Protein AF-A0A8T4TZ86-F1 (afdb_monomer_lite)

Foldseek 3Di:
DDFDDQPDPCPPFFQPDDDSRPDPVVVQVVVQVVVVVVCVVVVHDDPDRPDDDDDDPWQQDQKDKFFQDPVGTWGDTHPDPQDTDHDQDDRRHHPVVSVVSPVRVVVVVVLVVVVVVVVVDPDDDDPDPNPPQQRARPVVRTGDGTIDMGGHDPPD

Secondary structure (DSSP, 8-state):
--B---S-TTBTTBTT-S-TTB-HHHHHHHHHHHHHHHHHHTT----S--------SSS-BSEEEEEEETTEEEEEBTT-TT-EEE-S--TTB-HHHHHHHHHHHHHHHHHHHHHHHHHT--------------B-BTTTTB-SB-EEEEE--S--

Structure (mmCIF, N/CA/C/O backbone):
data_AF-A0A8T4TZ86-F1
#
_entry.id   AF-A0A8T4TZ86-F1
#
loop_
_atom_site.group_PDB
_atom_site.id
_atom_site.type_symbol
_atom_site.label_atom_id
_atom_site.label_alt_id
_atom_site.label_comp_id
_atom_site.label_asym_id
_atom_site.label_entity_id
_atom_site.label_seq_id
_atom_site.pdbx_PDB_ins_code
_atom_site.Cartn_x
_atom_site.Cartn_y
_atom_site.Cartn_z
_atom_site.occupancy
_atom_site.B_iso_or_equiv
_atom_site.auth_seq_id
_atom_site.auth_comp_id
_atom_site.auth_asym_id
_atom_site.auth_atom_id
_atom_site.pdbx_PDB_model_num
ATOM 1 N N . MET A 1 1 ? -1.328 15.001 19.404 1.00 57.62 1 MET A N 1
ATOM 2 C CA . MET A 1 1 ? -1.454 13.583 18.991 1.00 57.62 1 MET A CA 1
ATOM 3 C C . MET A 1 1 ? -0.062 13.075 18.658 1.00 57.62 1 MET A C 1
ATOM 5 O O . MET A 1 1 ? 0.609 13.787 17.919 1.00 57.62 1 MET A O 1
ATOM 9 N N . PRO A 1 2 ? 0.389 11.931 19.199 1.00 66.69 2 PRO A N 1
ATOM 10 C CA . PRO A 1 2 ? 1.708 11.378 18.892 1.00 66.69 2 PRO A CA 1
ATOM 11 C C . PRO A 1 2 ? 1.855 11.169 17.382 1.00 66.69 2 PRO A C 1
ATOM 13 O O . PRO A 1 2 ? 1.086 10.413 16.785 1.00 66.69 2 PRO A O 1
ATOM 16 N N . GLN A 1 3 ? 2.796 11.885 16.773 1.00 82.44 3 GLN A N 1
ATOM 17 C CA . GLN A 1 3 ? 3.151 11.733 15.365 1.00 82.44 3 GLN A CA 1
ATOM 18 C C . GLN A 1 3 ? 4.378 10.829 15.266 1.00 82.44 3 GLN A C 1
ATOM 20 O O . GLN A 1 3 ? 5.236 10.853 16.147 1.00 82.44 3 GLN A O 1
ATOM 25 N N . THR A 1 4 ? 4.458 10.043 14.201 1.00 90.06 4 THR A N 1
ATOM 26 C CA . THR A 1 4 ? 5.645 9.260 13.852 1.00 90.06 4 THR A CA 1
ATOM 27 C C . THR A 1 4 ? 6.089 9.613 12.440 1.00 90.06 4 THR A C 1
ATOM 29 O O . THR A 1 4 ? 5.282 10.053 11.619 1.00 90.06 4 THR A O 1
ATOM 32 N N . THR A 1 5 ? 7.375 9.445 12.154 1.00 93.56 5 THR A N 1
ATOM 33 C CA . THR A 1 5 ? 7.892 9.611 10.796 1.00 93.56 5 THR A CA 1
ATOM 34 C C . THR A 1 5 ? 7.454 8.406 9.961 1.00 93.56 5 THR A C 1
ATOM 36 O O . THR A 1 5 ? 7.733 7.274 10.364 1.00 93.56 5 THR A O 1
ATOM 39 N N . PRO A 1 6 ? 6.778 8.606 8.815 1.00 95.62 6 PRO A N 1
ATOM 40 C CA . PRO A 1 6 ? 6.413 7.506 7.931 1.00 95.62 6 PRO A CA 1
ATOM 41 C C . PRO A 1 6 ? 7.644 6.714 7.479 1.00 95.62 6 PRO A C 1
ATOM 43 O O . PRO A 1 6 ? 8.612 7.303 7.002 1.00 95.62 6 PRO A O 1
ATOM 46 N N . LEU A 1 7 ? 7.588 5.384 7.585 1.00 96.06 7 LEU A N 1
ATOM 47 C CA . LEU A 1 7 ? 8.662 4.506 7.107 1.00 96.06 7 LEU A CA 1
ATOM 48 C C . LEU A 1 7 ? 8.736 4.480 5.571 1.00 96.06 7 LEU A C 1
ATOM 50 O O . LEU A 1 7 ? 9.812 4.368 4.992 1.00 96.06 7 LEU A O 1
ATOM 54 N N . CYS A 1 8 ? 7.586 4.575 4.897 1.00 97.25 8 CYS A N 1
ATOM 55 C CA . CYS A 1 8 ? 7.511 4.489 3.444 1.00 97.25 8 CYS A CA 1
ATOM 56 C C . CYS A 1 8 ? 7.879 5.831 2.785 1.00 97.25 8 CYS A C 1
ATOM 58 O O . CYS A 1 8 ? 7.174 6.821 3.011 1.00 97.25 8 CYS A O 1
ATOM 60 N N . PRO A 1 9 ? 8.872 5.872 1.875 1.00 96.81 9 PRO A N 1
ATOM 61 C CA . PRO A 1 9 ? 9.262 7.103 1.181 1.00 96.81 9 PRO A CA 1
ATOM 62 C C . PRO A 1 9 ? 8.179 7.626 0.225 1.00 96.81 9 PRO A C 1
ATOM 64 O O . PRO A 1 9 ? 8.200 8.787 -0.167 1.00 96.81 9 PRO A O 1
ATOM 67 N N . TYR A 1 10 ? 7.210 6.782 -0.141 1.00 97.69 10 TYR A N 1
ATOM 68 C CA . TYR A 1 10 ? 6.087 7.144 -1.008 1.00 97.69 10 TYR A CA 1
ATOM 69 C C . TYR A 1 10 ? 4.850 7.617 -0.227 1.00 97.69 10 TYR A C 1
ATOM 71 O O . TYR A 1 10 ? 3.797 7.855 -0.830 1.00 97.69 10 TYR A O 1
ATOM 79 N N . PHE A 1 11 ? 4.916 7.687 1.108 1.00 97.50 11 PHE A N 1
ATOM 80 C CA . PHE A 1 11 ? 3.778 8.090 1.932 1.00 97.50 11 PHE A CA 1
ATOM 81 C C . PHE A 1 11 ? 3.323 9.518 1.595 1.00 97.50 11 PHE A C 1
ATOM 83 O O . PHE A 1 11 ? 4.130 10.421 1.404 1.00 97.50 11 PHE A O 1
ATOM 90 N N . GLY A 1 12 ? 2.008 9.727 1.511 1.00 95.12 12 GLY A N 1
ATOM 91 C CA . GLY A 1 12 ? 1.414 11.008 1.118 1.00 95.12 12 GLY A CA 1
ATOM 92 C C . GLY A 1 12 ? 1.235 11.172 -0.394 1.00 95.12 12 GLY A C 1
ATOM 93 O O . GLY A 1 12 ? 0.253 11.787 -0.810 1.00 95.12 12 GLY A O 1
ATOM 94 N N . GLU A 1 13 ? 2.096 10.561 -1.215 1.00 97.19 13 GLU A N 1
ATOM 95 C CA . GLU A 1 13 ? 1.928 10.534 -2.672 1.00 97.19 13 GLU A CA 1
ATOM 96 C C . GLU A 1 13 ? 1.203 9.272 -3.157 1.00 97.19 13 GLU A C 1
ATOM 98 O O . GLU A 1 13 ? 0.226 9.357 -3.905 1.00 97.19 13 GLU A O 1
ATOM 103 N N . CYS A 1 14 ? 1.656 8.092 -2.732 1.00 97.50 14 CYS A N 1
ATOM 104 C CA . CYS A 1 14 ? 1.013 6.820 -3.040 1.00 97.50 14 CYS A CA 1
ATOM 105 C C . CYS A 1 14 ? -0.310 6.689 -2.273 1.00 97.50 14 CYS A C 1
ATOM 107 O O . CYS A 1 14 ? -0.377 6.924 -1.067 1.00 97.50 14 CYS A O 1
ATOM 109 N N . GLY A 1 15 ? -1.370 6.252 -2.957 1.00 95.75 15 GLY A N 1
ATOM 110 C CA . GLY A 1 15 ? -2.701 6.073 -2.372 1.00 95.75 15 GLY A CA 1
ATOM 111 C C . GLY A 1 15 ? -2.861 4.831 -1.487 1.00 95.75 15 GLY A C 1
ATOM 112 O O . GLY A 1 15 ? -3.975 4.536 -1.067 1.00 95.75 15 GLY A O 1
ATOM 113 N N . GLY A 1 16 ? -1.791 4.069 -1.234 1.00 96.00 16 GLY A N 1
ATOM 114 C CA . GLY A 1 16 ? -1.865 2.799 -0.506 1.00 96.00 16 GLY A CA 1
ATOM 115 C C . GLY A 1 16 ? -2.012 2.935 1.014 1.00 96.00 16 GLY A C 1
ATOM 116 O O . GLY A 1 16 ? -2.740 2.158 1.623 1.00 96.00 16 GLY A O 1
ATOM 117 N N . CYS A 1 17 ? -1.331 3.904 1.632 1.00 96.31 17 CYS A N 1
ATOM 118 C CA . CYS A 1 17 ? -1.330 4.111 3.085 1.00 96.31 17 CYS A CA 1
ATOM 119 C C . CYS A 1 17 ? -1.846 5.509 3.434 1.00 96.31 17 CYS A C 1
ATOM 121 O O . CYS A 1 17 ? -1.497 6.479 2.767 1.00 96.31 17 CYS A O 1
ATOM 123 N N . THR A 1 18 ? -2.607 5.635 4.524 1.00 94.94 18 THR A N 1
ATOM 124 C CA . THR A 1 18 ? -3.182 6.924 4.959 1.00 94.94 18 THR A CA 1
ATOM 125 C C . THR A 1 18 ? -2.717 7.385 6.338 1.00 94.94 18 THR A C 1
ATOM 127 O O . THR A 1 18 ? -2.791 8.576 6.620 1.00 94.94 18 THR A O 1
ATOM 130 N N . ALA A 1 19 ? -2.203 6.481 7.180 1.00 95.25 19 ALA A N 1
ATOM 131 C CA . ALA A 1 19 ? -1.999 6.741 8.607 1.00 95.25 19 ALA A CA 1
ATOM 132 C C . ALA A 1 19 ? -0.561 6.531 9.117 1.00 95.25 19 ALA A C 1
ATOM 134 O O . ALA A 1 19 ? -0.363 6.581 10.322 1.00 95.25 19 ALA A O 1
ATOM 135 N N . GLN A 1 20 ? 0.452 6.353 8.254 1.00 95.88 20 GLN A N 1
ATOM 136 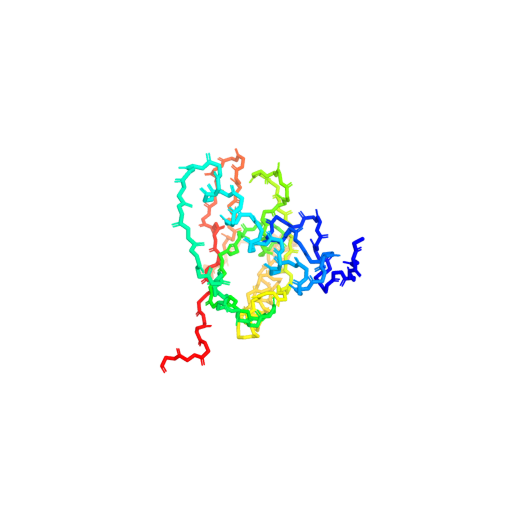C CA . GLN A 1 20 ? 1.839 6.122 8.717 1.00 95.88 20 GLN A CA 1
ATOM 137 C C . GLN A 1 20 ? 2.452 7.299 9.495 1.00 95.88 20 GLN A C 1
ATOM 139 O O . GLN A 1 20 ? 3.496 7.133 10.102 1.00 95.88 20 GLN A O 1
ATOM 144 N N . HIS A 1 21 ? 1.824 8.477 9.489 1.00 95.38 21 HIS A N 1
ATOM 145 C CA . HIS A 1 21 ? 2.225 9.620 10.317 1.00 95.38 21 HIS A CA 1
ATOM 146 C C . HIS A 1 21 ? 1.688 9.535 11.760 1.00 95.38 21 HIS A C 1
ATOM 148 O O . HIS A 1 21 ? 2.059 10.329 12.618 1.00 95.38 21 HIS A O 1
ATOM 154 N N . ILE A 1 22 ? 0.809 8.573 12.049 1.00 95.38 22 ILE A N 1
ATOM 155 C CA . ILE A 1 22 ? 0.186 8.345 13.356 1.00 95.38 22 ILE A CA 1
ATOM 156 C C . ILE A 1 22 ? 0.821 7.093 13.961 1.00 95.38 22 ILE A C 1
ATOM 158 O O . ILE A 1 22 ? 0.925 6.075 13.278 1.00 95.38 22 ILE A O 1
ATOM 162 N N . SER A 1 23 ? 1.210 7.126 15.238 1.00 94.62 23 SER A N 1
ATOM 163 C CA . SER A 1 23 ? 1.762 5.930 15.890 1.00 94.62 23 SER A CA 1
ATOM 164 C C . SER A 1 23 ? 0.762 4.766 15.878 1.00 94.62 23 SER A C 1
ATOM 166 O O . SER A 1 23 ? -0.444 4.968 16.030 1.00 94.62 23 SER A O 1
ATOM 168 N N . TYR A 1 24 ? 1.247 3.534 15.713 1.00 93.75 24 TYR A N 1
ATOM 169 C CA . TYR A 1 24 ? 0.380 2.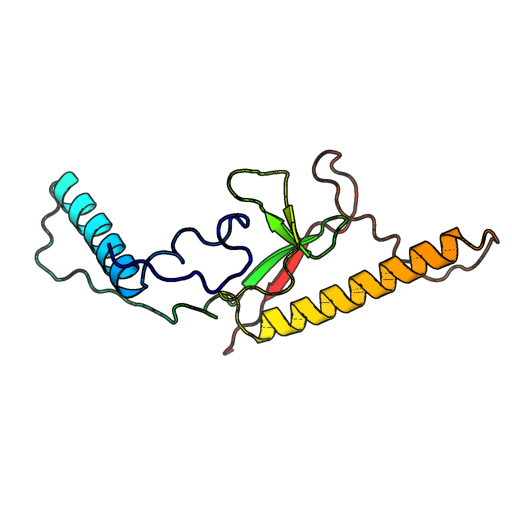360 15.553 1.00 93.75 24 TYR A CA 1
ATOM 170 C C . TYR A 1 24 ? -0.606 2.161 16.712 1.00 93.75 24 TYR A C 1
ATOM 172 O O . TYR A 1 24 ? -1.788 1.910 16.485 1.00 93.75 24 TYR A O 1
ATOM 180 N N . GLN A 1 25 ? -0.155 2.389 17.949 1.00 92.69 25 GLN A N 1
ATOM 181 C CA . GLN A 1 25 ? -1.009 2.376 19.143 1.00 92.69 25 GLN A CA 1
ATOM 182 C C . GLN A 1 25 ? -2.185 3.357 19.014 1.00 92.69 25 GLN A C 1
ATOM 184 O O . GLN A 1 25 ? -3.338 2.993 19.225 1.00 92.69 25 GLN A O 1
ATOM 189 N N . VAL A 1 26 ? -1.923 4.590 18.570 1.00 94.62 26 VAL A N 1
ATOM 190 C CA . VAL A 1 26 ? -2.974 5.598 18.361 1.00 94.62 26 VAL A CA 1
ATOM 191 C C . VAL A 1 26 ? -3.883 5.216 17.191 1.00 94.62 26 VAL A C 1
ATOM 193 O O . VAL A 1 26 ? -5.085 5.464 17.249 1.00 94.62 26 VAL A O 1
ATOM 196 N N . GLN A 1 27 ? -3.358 4.577 16.141 1.00 95.00 27 GLN A N 1
ATOM 197 C CA . GLN A 1 27 ? -4.198 4.050 15.062 1.00 95.00 27 GLN A CA 1
ATOM 198 C C . GLN A 1 27 ? -5.190 2.995 15.578 1.00 95.00 27 GLN A C 1
ATOM 200 O O . GLN A 1 27 ? -6.351 3.012 15.166 1.00 95.00 27 GLN A O 1
ATOM 205 N N . ILE A 1 28 ? -4.753 2.093 16.464 1.00 94.44 28 ILE A N 1
ATOM 206 C CA . ILE A 1 28 ? -5.610 1.074 17.086 1.00 94.44 28 ILE A CA 1
ATOM 207 C C . ILE A 1 28 ? -6.699 1.738 17.932 1.00 94.44 28 ILE A C 1
ATOM 209 O O . ILE A 1 28 ? -7.880 1.465 17.717 1.00 94.44 28 ILE A O 1
ATOM 213 N N . GLU A 1 29 ? -6.324 2.653 18.825 1.00 94.06 29 GLU A N 1
ATOM 214 C CA . GLU A 1 29 ? -7.278 3.346 19.696 1.00 94.06 29 GLU A CA 1
ATOM 215 C C . GLU A 1 29 ? -8.289 4.179 18.898 1.00 94.06 29 GLU A C 1
ATOM 217 O O . GLU A 1 29 ? -9.492 4.128 19.156 1.00 94.06 29 GLU A O 1
ATOM 222 N N . ASN A 1 30 ? -7.848 4.866 17.841 1.00 95.00 30 ASN A N 1
ATOM 223 C CA . ASN A 1 30 ? -8.752 5.582 16.943 1.00 95.00 30 ASN A CA 1
ATOM 224 C C . ASN A 1 30 ? -9.765 4.638 16.280 1.00 95.00 30 ASN A C 1
ATOM 226 O O . ASN A 1 30 ? -10.949 4.965 16.212 1.00 95.00 30 ASN A O 1
ATOM 230 N N . LYS A 1 31 ? -9.334 3.456 15.817 1.00 94.94 31 LYS A N 1
ATOM 231 C CA . LYS A 1 31 ? -10.237 2.459 15.218 1.00 94.94 31 LYS A CA 1
ATOM 232 C C . LYS A 1 31 ? -11.225 1.896 16.244 1.00 94.94 31 LYS A C 1
ATOM 234 O O . LYS A 1 31 ? -12.405 1.782 15.915 1.00 94.94 31 LYS A O 1
ATOM 239 N N . LYS A 1 32 ? -10.789 1.615 17.480 1.00 95.25 32 LYS A N 1
ATOM 240 C CA . LYS A 1 32 ? -11.684 1.211 18.581 1.00 95.25 32 LYS A CA 1
ATOM 241 C C . LYS A 1 32 ? -12.750 2.275 18.844 1.00 95.25 32 LYS A C 1
ATOM 243 O O . LYS A 1 32 ? -13.938 1.962 18.863 1.00 95.25 32 LYS A O 1
ATOM 248 N N . ASN A 1 33 ? -12.336 3.537 18.954 1.00 94.62 33 ASN A N 1
ATOM 249 C CA . ASN A 1 33 ? -13.239 4.661 19.194 1.00 94.62 33 ASN A CA 1
ATOM 250 C C . ASN A 1 33 ? -14.250 4.852 18.058 1.00 94.62 33 ASN A C 1
ATOM 252 O O . ASN A 1 33 ? -15.413 5.146 18.321 1.00 94.62 33 ASN A O 1
ATOM 256 N N . VAL A 1 34 ? -13.848 4.651 16.797 1.00 95.81 34 VAL A N 1
ATOM 257 C CA . VAL A 1 34 ? -14.775 4.689 15.653 1.00 95.81 34 VAL A CA 1
ATOM 258 C C . VAL A 1 34 ? -15.872 3.631 15.797 1.00 95.81 34 VAL A C 1
ATOM 260 O O . VAL A 1 34 ? -17.044 3.955 15.607 1.00 95.81 34 VAL A O 1
ATOM 263 N N . VAL A 1 35 ? -15.520 2.400 16.176 1.00 95.75 35 VAL A N 1
ATOM 264 C CA . VAL A 1 35 ? -16.497 1.320 16.392 1.00 95.75 35 VAL A CA 1
ATOM 265 C C . VAL A 1 35 ? -17.404 1.628 17.588 1.00 95.75 35 VAL A C 1
ATOM 267 O O . VAL A 1 35 ? -18.623 1.582 17.441 1.00 95.75 35 VAL A O 1
ATOM 270 N N . ALA A 1 36 ? -16.843 2.023 18.736 1.00 94.88 36 ALA A N 1
ATOM 271 C CA . ALA A 1 36 ? -17.618 2.384 19.928 1.00 94.88 36 ALA A CA 1
ATOM 272 C C . ALA A 1 36 ? -18.625 3.512 19.644 1.00 94.88 36 ALA A C 1
ATOM 274 O O . ALA A 1 36 ? -19.803 3.421 19.994 1.00 94.88 36 ALA A O 1
ATOM 275 N N . ASN A 1 37 ? -18.180 4.560 18.945 1.00 95.25 37 ASN A N 1
ATOM 276 C CA . ASN A 1 37 ? -19.030 5.683 18.564 1.00 95.25 37 ASN A CA 1
ATOM 277 C C . ASN A 1 37 ? -20.125 5.267 17.577 1.00 95.25 37 ASN A C 1
ATOM 279 O O . ASN A 1 37 ? -21.249 5.757 17.679 1.00 95.25 37 ASN A O 1
ATOM 283 N N . ALA A 1 38 ? -19.825 4.363 16.638 1.00 96.81 38 ALA A N 1
ATOM 284 C CA . ALA A 1 38 ? -20.820 3.824 15.718 1.00 96.81 38 ALA A CA 1
ATOM 285 C C . ALA A 1 38 ? -21.903 3.015 16.453 1.00 96.81 38 ALA A C 1
ATOM 287 O O . ALA A 1 38 ? -23.082 3.205 16.159 1.00 96.81 38 ALA A O 1
ATOM 288 N N . LEU A 1 39 ? -21.537 2.181 17.432 1.00 96.25 39 LEU A N 1
ATOM 289 C CA . LEU A 1 39 ? -22.497 1.432 18.256 1.00 96.25 39 LEU A CA 1
ATOM 290 C C . LEU A 1 39 ? -23.400 2.380 19.053 1.00 96.25 39 LEU A C 1
ATOM 292 O O . LEU A 1 39 ? -24.624 2.321 18.928 1.00 96.25 39 LEU A O 1
ATOM 296 N N . LYS A 1 40 ? -22.794 3.339 19.766 1.00 94.50 40 LYS A N 1
ATOM 297 C CA . LYS A 1 40 ? -23.520 4.351 20.546 1.00 94.50 40 LYS A CA 1
ATOM 298 C C . LYS A 1 40 ? -24.483 5.167 19.682 1.00 94.50 40 LYS A C 1
ATOM 300 O O . LYS A 1 40 ? -25.624 5.380 20.074 1.00 94.50 40 LYS A O 1
ATOM 305 N N . LYS A 1 41 ? -24.050 5.604 18.493 1.00 96.94 41 LYS A N 1
ATOM 306 C CA . LYS A 1 41 ? -24.883 6.390 17.564 1.00 96.94 41 LYS A CA 1
ATOM 307 C C . LYS A 1 41 ? -26.124 5.626 17.084 1.00 96.94 41 LYS A C 1
ATOM 309 O O . LYS A 1 41 ? -27.113 6.257 16.732 1.00 96.94 41 LYS A O 1
ATOM 314 N N . ASN A 1 42 ? -26.069 4.296 17.066 1.00 97.31 42 ASN A N 1
ATOM 315 C CA . ASN A 1 42 ? -27.179 3.436 16.659 1.00 97.31 42 ASN A CA 1
ATOM 316 C C . ASN A 1 42 ? -27.951 2.846 17.853 1.00 97.31 42 ASN A C 1
ATOM 318 O O . ASN A 1 42 ? -28.754 1.942 17.649 1.00 97.31 42 ASN A O 1
ATOM 322 N N . ASN A 1 43 ? -27.729 3.346 19.078 1.00 96.25 43 ASN A N 1
ATOM 323 C CA . ASN A 1 43 ? -28.350 2.845 20.312 1.00 96.25 43 ASN A CA 1
ATOM 324 C C . ASN A 1 43 ? -28.153 1.331 20.524 1.00 96.25 43 ASN A C 1
ATOM 326 O O . ASN A 1 43 ? -29.044 0.648 21.020 1.00 96.25 43 ASN A O 1
ATOM 330 N N . ILE A 1 44 ? -26.996 0.800 20.117 1.00 96.75 44 ILE A N 1
ATOM 331 C CA . ILE A 1 44 ? -26.629 -0.596 20.360 1.00 96.75 44 ILE A CA 1
ATOM 332 C C . ILE A 1 44 ? -25.856 -0.654 21.677 1.00 96.75 44 ILE A C 1
ATOM 334 O O . ILE A 1 44 ? -24.758 -0.102 21.773 1.00 96.75 44 ILE A O 1
ATOM 338 N N . GLU A 1 45 ? -26.425 -1.329 22.674 1.00 92.31 45 GLU A N 1
ATOM 339 C CA . GLU A 1 45 ? -25.750 -1.624 23.940 1.00 92.31 45 GLU A CA 1
ATOM 340 C C . GLU A 1 45 ? -24.702 -2.723 23.720 1.00 92.31 45 GLU A C 1
ATOM 342 O O . GLU A 1 45 ? -24.988 -3.801 23.190 1.00 92.31 45 GLU A O 1
ATOM 347 N N . TYR A 1 46 ? -23.453 -2.415 24.062 1.00 91.69 46 TYR A N 1
ATOM 348 C CA . TYR A 1 46 ? -22.329 -3.336 23.962 1.00 91.69 46 TYR A CA 1
ATOM 349 C C . TYR A 1 46 ? -21.405 -3.110 25.154 1.00 91.69 46 TYR A C 1
ATOM 351 O O . TYR A 1 46 ? -20.600 -2.180 25.177 1.00 91.69 46 TYR A O 1
ATOM 359 N N . ASP A 1 47 ? -21.532 -3.988 26.142 1.00 86.19 47 ASP A N 1
ATOM 360 C CA . ASP A 1 47 ? -20.972 -3.772 27.485 1.00 86.19 47 ASP A CA 1
ATOM 361 C C . ASP A 1 47 ? -19.597 -4.429 27.659 1.00 86.19 47 ASP A C 1
ATOM 363 O O . ASP A 1 47 ? -19.029 -4.479 28.749 1.00 86.19 47 ASP A O 1
ATOM 367 N N . LYS A 1 48 ? -19.067 -4.991 26.571 1.00 90.12 48 LYS A N 1
ATOM 368 C CA . LYS A 1 48 ? -17.781 -5.682 26.536 1.00 90.12 48 LYS A CA 1
ATOM 369 C C . LYS A 1 48 ? -16.704 -4.765 25.976 1.00 90.12 48 LYS A C 1
ATOM 371 O O . LYS A 1 48 ? -16.973 -3.814 25.245 1.00 90.12 48 LYS A O 1
ATOM 376 N N . GLU A 1 49 ? -15.453 -5.102 26.259 1.00 89.44 49 GLU A N 1
ATOM 377 C CA . GLU A 1 49 ? -14.326 -4.455 25.598 1.00 89.44 49 GLU A CA 1
ATOM 378 C C . GLU A 1 49 ? -14.336 -4.757 24.088 1.00 89.44 49 GLU A C 1
ATOM 380 O O . GLU A 1 49 ? -14.617 -5.880 23.649 1.00 89.44 49 GLU A O 1
ATOM 385 N N . ILE A 1 50 ? -14.014 -3.749 23.274 1.00 93.00 50 ILE A N 1
ATOM 386 C CA . ILE A 1 50 ? -13.771 -3.934 21.841 1.00 93.00 50 ILE A CA 1
ATOM 387 C C . ILE A 1 50 ? -12.401 -4.594 21.681 1.00 93.00 50 ILE A C 1
ATOM 389 O O . ILE A 1 50 ? -11.361 -3.931 21.705 1.00 93.00 50 ILE A O 1
ATOM 393 N N . GLN A 1 51 ? -12.415 -5.914 21.515 1.00 92.88 51 GLN A N 1
ATOM 394 C CA . GLN A 1 51 ? -11.210 -6.698 21.270 1.00 92.88 51 GLN A CA 1
ATOM 395 C C . GLN A 1 51 ? -10.585 -6.332 19.920 1.00 92.88 51 GLN A C 1
ATOM 397 O O . GLN A 1 51 ? -11.279 -6.184 18.912 1.00 92.88 51 GLN A O 1
ATOM 402 N N . VAL A 1 52 ? -9.257 -6.212 19.892 1.00 93.19 52 VAL A N 1
ATOM 403 C CA . VAL A 1 52 ? -8.493 -5.910 18.678 1.00 93.19 52 VAL A CA 1
ATOM 404 C C . VAL A 1 52 ? -7.531 -7.047 18.377 1.00 93.19 52 VAL A C 1
ATOM 406 O O . VAL A 1 52 ? -6.639 -7.345 19.165 1.00 93.19 52 VAL A O 1
ATOM 409 N N . PHE A 1 53 ? -7.675 -7.621 17.186 1.00 91.44 53 PHE A N 1
ATOM 410 C CA . PHE A 1 53 ? -6.728 -8.573 16.617 1.00 91.44 53 PHE A CA 1
ATOM 411 C C . PHE A 1 53 ? -5.779 -7.814 15.691 1.00 91.44 53 PHE A C 1
ATOM 413 O O . PHE A 1 53 ? -6.062 -7.605 14.511 1.00 91.44 53 PHE A O 1
ATOM 420 N N . ALA A 1 54 ? -4.684 -7.318 16.261 1.00 87.62 54 ALA A N 1
ATOM 421 C CA . ALA A 1 54 ? -3.661 -6.584 15.531 1.00 87.62 54 ALA A CA 1
ATOM 422 C C . ALA A 1 54 ? -2.583 -7.545 15.011 1.00 87.62 54 ALA A C 1
ATOM 424 O O . ALA A 1 54 ? -2.066 -8.367 15.762 1.00 87.62 54 ALA A O 1
ATOM 425 N N . GLY A 1 55 ? -2.241 -7.421 13.729 1.00 86.44 55 GLY A N 1
ATOM 426 C CA . GLY A 1 55 ? -1.052 -8.050 13.157 1.00 86.44 55 GLY A CA 1
ATOM 427 C C . GLY A 1 55 ? 0.165 -7.128 13.224 1.00 86.44 55 GLY A C 1
ATOM 428 O O . GLY A 1 55 ? 0.139 -6.076 13.874 1.00 86.44 55 GLY A O 1
ATOM 429 N N . ASN A 1 56 ? 1.209 -7.509 12.490 1.00 91.50 56 ASN A N 1
ATOM 430 C CA . ASN A 1 56 ? 2.385 -6.671 12.267 1.00 91.50 56 ASN A CA 1
ATOM 431 C C . ASN A 1 56 ? 1.992 -5.343 11.594 1.00 91.50 56 ASN A C 1
ATOM 433 O O . ASN A 1 56 ? 1.150 -5.318 10.696 1.00 91.50 56 ASN A O 1
ATOM 437 N N . GLU A 1 57 ? 2.624 -4.239 12.005 1.00 93.50 57 GLU A N 1
ATOM 438 C CA . GLU A 1 57 ? 2.392 -2.905 11.420 1.00 93.50 57 GLU A CA 1
ATOM 439 C C . GLU A 1 57 ? 2.854 -2.824 9.951 1.00 93.50 57 GLU A C 1
ATOM 441 O O . GLU A 1 57 ? 2.241 -2.141 9.128 1.00 93.50 57 GLU A O 1
ATOM 446 N N . TYR A 1 58 ? 3.907 -3.569 9.622 1.00 95.75 58 TYR A N 1
ATOM 447 C CA . TYR A 1 58 ? 4.552 -3.646 8.312 1.00 95.75 58 TYR A CA 1
ATOM 448 C C . TYR A 1 58 ? 4.598 -5.101 7.832 1.00 95.75 58 TYR A C 1
ATOM 450 O O . TYR A 1 58 ? 4.300 -6.020 8.596 1.00 95.75 58 TYR A O 1
ATOM 458 N N . ASN A 1 59 ? 4.948 -5.316 6.562 1.00 95.69 59 ASN A N 1
ATOM 459 C CA . ASN A 1 59 ? 5.108 -6.644 5.953 1.00 95.69 59 ASN A CA 1
ATOM 460 C C . ASN A 1 59 ? 3.869 -7.565 5.999 1.00 95.69 59 ASN A C 1
ATOM 462 O O . ASN A 1 59 ? 3.982 -8.768 5.797 1.00 95.69 59 ASN A O 1
ATOM 466 N N . TYR A 1 60 ? 2.667 -7.031 6.228 1.00 94.56 60 TYR A N 1
ATOM 467 C CA . TYR A 1 60 ? 1.460 -7.848 6.405 1.00 94.56 60 TYR A CA 1
ATOM 468 C C . TYR A 1 60 ? 0.740 -8.223 5.096 1.00 94.56 60 TYR A C 1
ATOM 470 O O . TYR A 1 60 ? -0.127 -9.099 5.103 1.00 94.56 60 TYR A O 1
ATOM 478 N N . ARG A 1 61 ? 1.023 -7.567 3.958 1.00 95.31 61 ARG A N 1
ATOM 479 C CA . ARG A 1 61 ? 0.378 -7.895 2.673 1.00 95.31 61 ARG A CA 1
ATOM 480 C C . ARG A 1 61 ? 1.088 -9.061 1.997 1.00 95.31 61 ARG A C 1
ATOM 482 O O . ARG A 1 61 ? 2.269 -8.983 1.679 1.00 95.31 61 ARG A O 1
ATOM 489 N N . ASN A 1 62 ? 0.305 -10.093 1.690 1.00 95.69 62 ASN A N 1
ATOM 490 C CA . ASN A 1 62 ? 0.703 -11.292 0.942 1.00 95.69 62 ASN A CA 1
ATOM 491 C C . ASN A 1 62 ? 0.281 -11.263 -0.540 1.00 95.69 62 ASN A C 1
ATOM 493 O O . ASN A 1 62 ? 0.555 -12.204 -1.291 1.00 95.69 62 ASN A O 1
ATOM 497 N N . ARG A 1 63 ? -0.393 -10.189 -0.965 1.00 96.06 63 ARG A N 1
ATOM 498 C CA . ARG A 1 63 ? -0.784 -9.925 -2.347 1.00 96.06 63 ARG A CA 1
ATOM 499 C C . ARG A 1 63 ? -0.662 -8.441 -2.665 1.00 96.06 63 ARG A C 1
ATOM 501 O O . ARG A 1 63 ? -1.215 -7.601 -1.945 1.00 96.06 63 ARG A O 1
ATOM 508 N N . MET A 1 64 ? -0.036 -8.151 -3.798 1.00 97.12 64 MET A N 1
ATOM 509 C CA . MET A 1 64 ? 0.060 -6.815 -4.373 1.00 97.12 64 MET A CA 1
ATOM 510 C C . MET A 1 64 ? -0.313 -6.840 -5.854 1.00 97.12 64 MET A C 1
ATOM 512 O O . MET A 1 64 ? 0.138 -7.704 -6.602 1.00 97.12 64 MET A O 1
ATOM 516 N N . ASP A 1 65 ? -1.123 -5.864 -6.262 1.00 96.31 65 ASP A N 1
ATOM 517 C CA . ASP A 1 65 ? -1.580 -5.682 -7.639 1.00 96.31 65 ASP A CA 1
ATOM 518 C C . ASP A 1 65 ? -0.955 -4.376 -8.165 1.00 96.31 65 ASP A C 1
ATOM 520 O O . ASP A 1 65 ? -1.502 -3.286 -7.975 1.00 96.31 65 ASP A O 1
ATOM 524 N N . PHE A 1 66 ? 0.227 -4.471 -8.775 1.00 95.88 66 PHE A N 1
ATOM 525 C CA . PHE A 1 66 ? 0.942 -3.323 -9.336 1.00 95.88 66 PHE A CA 1
ATOM 526 C C . PHE A 1 66 ? 0.389 -2.983 -10.715 1.00 95.88 66 PHE A C 1
ATOM 528 O O . PHE A 1 66 ? 0.210 -3.864 -11.551 1.00 95.88 66 PHE A O 1
ATOM 535 N N . ILE A 1 67 ? 0.135 -1.703 -10.976 1.00 93.00 67 ILE A N 1
ATOM 536 C CA . ILE A 1 67 ? -0.171 -1.205 -12.320 1.00 93.00 67 ILE A CA 1
ATOM 537 C C . ILE A 1 67 ? 1.128 -1.183 -13.110 1.00 93.00 67 ILE A C 1
ATOM 539 O O . ILE A 1 67 ? 2.136 -0.681 -12.619 1.00 93.00 67 ILE A O 1
ATOM 543 N N . PHE A 1 68 ? 1.104 -1.680 -14.338 1.00 89.38 68 PHE A N 1
ATOM 544 C CA . PHE A 1 68 ? 2.260 -1.602 -15.216 1.00 89.38 68 PHE A CA 1
ATOM 545 C C . PHE A 1 68 ? 2.157 -0.355 -16.095 1.00 89.38 68 PHE A C 1
ATOM 547 O O . PHE A 1 68 ? 1.389 -0.310 -17.054 1.00 89.38 68 PHE A O 1
ATOM 554 N N . SER A 1 69 ? 2.881 0.694 -15.708 1.00 84.19 69 SER A N 1
ATOM 555 C CA . SER A 1 69 ? 2.910 1.975 -16.419 1.00 84.19 69 SER A CA 1
ATOM 556 C C . SER A 1 69 ? 4.075 2.038 -17.413 1.00 84.19 69 SER A C 1
ATOM 558 O O . SER A 1 69 ? 4.978 1.206 -17.369 1.00 84.19 69 SER A O 1
ATOM 560 N N . PHE A 1 70 ? 4.126 3.083 -18.244 1.00 81.75 70 PHE A N 1
ATOM 561 C CA . PHE A 1 70 ? 5.293 3.382 -19.092 1.00 81.75 70 PHE A CA 1
ATOM 562 C C . PHE A 1 70 ? 6.602 3.573 -18.307 1.00 81.75 70 PHE A C 1
ATOM 564 O O . PHE A 1 70 ? 7.688 3.486 -18.871 1.00 81.75 70 PHE A O 1
ATOM 571 N N . GLN A 1 71 ? 6.504 3.874 -17.011 1.00 85.69 71 GLN A N 1
ATOM 572 C CA . GLN A 1 71 ? 7.646 4.045 -16.117 1.00 85.69 71 GLN A CA 1
ATOM 573 C C . GLN A 1 71 ? 7.960 2.768 -15.324 1.00 85.69 71 GLN A C 1
ATOM 575 O O . GLN A 1 71 ? 8.850 2.810 -14.488 1.00 85.69 71 GLN A O 1
ATOM 580 N N . GLY A 1 72 ? 7.248 1.661 -15.574 1.00 89.94 72 GLY A N 1
ATOM 581 C CA . GLY A 1 72 ? 7.389 0.387 -14.869 1.00 89.94 72 GLY A CA 1
ATOM 582 C C . GLY A 1 72 ? 6.270 0.120 -13.851 1.00 89.94 72 GLY A C 1
ATOM 583 O O . GLY A 1 72 ? 5.226 0.797 -13.876 1.00 89.94 72 GLY A O 1
ATOM 584 N N . PRO A 1 73 ? 6.462 -0.875 -12.962 1.00 94.50 73 PRO A N 1
ATOM 585 C CA . PRO A 1 73 ? 5.543 -1.200 -11.873 1.00 94.50 73 PRO A CA 1
ATOM 586 C C . PRO A 1 73 ? 5.243 -0.002 -10.964 1.00 94.50 73 PRO A C 1
ATOM 588 O O . PRO A 1 73 ? 6.135 0.671 -10.444 1.00 94.50 73 PRO A O 1
ATOM 591 N N . ALA A 1 74 ? 3.961 0.262 -10.744 1.00 95.88 74 ALA A N 1
ATOM 592 C CA . ALA A 1 74 ? 3.493 1.451 -10.054 1.00 95.88 74 ALA A CA 1
ATOM 593 C C . ALA A 1 74 ? 2.225 1.187 -9.231 1.00 95.88 74 ALA A C 1
ATOM 595 O O . ALA A 1 74 ? 1.492 0.219 -9.443 1.00 95.88 74 ALA A O 1
ATOM 596 N N . LEU A 1 75 ? 1.932 2.095 -8.304 1.00 96.75 75 LEU A N 1
ATOM 597 C CA . LEU A 1 75 ? 0.655 2.165 -7.592 1.00 96.75 75 LEU A CA 1
ATOM 598 C C . LEU A 1 75 ? -0.062 3.474 -7.921 1.00 96.75 75 LEU A C 1
ATOM 600 O O . LEU A 1 75 ? 0.529 4.415 -8.445 1.00 96.75 75 LEU A O 1
ATOM 604 N N . ARG A 1 76 ? -1.366 3.546 -7.638 1.00 95.44 76 ARG A N 1
ATOM 605 C CA . ARG A 1 76 ? -2.136 4.770 -7.889 1.00 95.44 76 ARG A CA 1
ATOM 606 C C . ARG A 1 76 ? -1.678 5.894 -6.969 1.00 95.44 76 ARG A C 1
ATOM 608 O O . ARG A 1 76 ? -1.486 5.688 -5.768 1.00 95.44 76 ARG A O 1
ATOM 615 N N . LYS A 1 77 ? -1.561 7.091 -7.537 1.00 96.44 77 LYS A N 1
ATOM 616 C CA . LYS A 1 77 ? -1.368 8.317 -6.768 1.00 96.44 77 LYS A CA 1
ATOM 617 C C . LYS A 1 77 ? -2.631 8.609 -5.956 1.00 96.44 77 LYS A C 1
ATOM 619 O O . LYS A 1 77 ? -3.747 8.351 -6.413 1.00 96.44 77 LYS A O 1
ATOM 624 N N . LYS A 1 78 ? -2.457 9.138 -4.748 1.00 95.94 78 LYS A N 1
ATOM 625 C CA . LYS A 1 78 ? -3.554 9.515 -3.857 1.00 95.94 78 LYS A CA 1
ATOM 626 C C . LYS A 1 78 ? -4.529 10.456 -4.577 1.00 95.94 78 LYS A C 1
ATOM 628 O O . LYS A 1 78 ? -4.106 11.365 -5.291 1.00 95.94 78 LYS A O 1
ATOM 633 N N . ASP A 1 79 ? -5.825 10.189 -4.429 1.00 94.56 79 ASP A N 1
ATOM 634 C CA . ASP A 1 79 ? -6.936 10.970 -4.996 1.00 94.56 79 ASP A CA 1
ATOM 635 C C . ASP A 1 79 ? -6.921 11.128 -6.533 1.00 94.56 79 ASP A C 1
ATOM 637 O O . ASP A 1 79 ? -7.608 11.987 -7.090 1.00 94.56 79 ASP A O 1
ATOM 641 N N . LYS A 1 80 ? -6.145 10.303 -7.254 1.00 93.44 80 LYS A N 1
ATOM 642 C CA . LYS A 1 80 ? -6.035 10.342 -8.720 1.00 93.44 80 LYS A CA 1
ATOM 643 C C . LYS A 1 80 ? -6.153 8.941 -9.311 1.00 93.44 80 LYS A C 1
ATOM 645 O O . LYS A 1 80 ? -5.290 8.089 -9.126 1.00 93.44 80 LYS A O 1
ATOM 650 N N . PHE A 1 81 ? -7.199 8.706 -10.102 1.00 88.06 81 PHE A N 1
ATOM 651 C CA . PHE A 1 81 ? -7.411 7.397 -10.722 1.00 88.06 81 PHE A CA 1
ATOM 652 C C . PHE A 1 81 ? -6.455 7.131 -11.900 1.00 88.06 81 PHE A C 1
ATOM 654 O O . PHE A 1 81 ? -6.056 5.990 -12.103 1.00 88.06 81 PHE A O 1
ATOM 661 N N . ASN A 1 82 ? -6.054 8.150 -12.661 1.00 88.00 82 ASN A N 1
ATOM 662 C CA . ASN A 1 82 ? -5.241 8.009 -13.879 1.00 88.00 82 ASN A CA 1
ATOM 663 C C . ASN A 1 82 ? -3.780 8.462 -13.715 1.00 88.00 82 ASN A C 1
ATOM 665 O O . ASN A 1 82 ? -3.095 8.711 -14.707 1.00 88.00 82 ASN A O 1
ATOM 669 N N . LYS A 1 83 ? -3.305 8.618 -12.476 1.00 90.69 83 LYS A N 1
ATOM 670 C CA . LYS A 1 83 ? -1.912 8.964 -12.172 1.00 90.69 83 LYS A CA 1
ATOM 671 C C . LYS A 1 83 ? -1.296 7.876 -11.309 1.00 90.69 83 LYS A C 1
ATOM 673 O O . LYS A 1 83 ? -1.956 7.326 -10.425 1.00 90.69 83 LYS A O 1
ATOM 678 N N . PHE A 1 84 ? -0.028 7.592 -11.567 1.00 93.56 84 PHE A N 1
ATOM 679 C CA . PHE A 1 84 ? 0.687 6.481 -10.957 1.00 93.56 84 PHE A CA 1
ATOM 680 C C . PHE A 1 84 ? 2.002 6.962 -10.350 1.00 93.56 84 PHE A C 1
ATOM 682 O O . PHE A 1 84 ? 2.574 7.947 -10.811 1.00 93.56 84 PHE A O 1
ATOM 689 N N . VAL A 1 85 ? 2.443 6.264 -9.311 1.00 96.25 85 VAL A N 1
ATOM 690 C CA . VAL A 1 85 ? 3.711 6.461 -8.610 1.00 96.25 85 VAL A CA 1
ATOM 691 C C . VAL A 1 85 ? 4.512 5.178 -8.809 1.00 96.25 85 VAL A C 1
ATOM 693 O O . VAL A 1 85 ? 4.039 4.133 -8.352 1.00 96.25 85 VAL A O 1
ATOM 696 N N . PRO A 1 86 ? 5.659 5.200 -9.509 1.00 96.31 86 PRO A N 1
ATOM 697 C CA . PRO A 1 86 ? 6.535 4.037 -9.609 1.00 96.31 86 PRO A CA 1
ATOM 698 C C . PRO A 1 86 ? 6.987 3.580 -8.221 1.00 96.31 86 PRO A C 1
ATOM 700 O O . PRO A 1 86 ? 7.443 4.392 -7.417 1.00 96.31 86 PRO A O 1
ATOM 703 N N . ILE A 1 87 ? 6.852 2.286 -7.931 1.00 97.56 87 ILE A N 1
ATOM 704 C CA . ILE A 1 87 ? 7.157 1.724 -6.610 1.00 97.56 87 ILE A CA 1
ATOM 705 C C . ILE A 1 87 ? 8.276 0.705 -6.756 1.00 97.56 87 ILE A C 1
ATOM 707 O O . ILE A 1 87 ? 8.104 -0.306 -7.432 1.00 97.56 87 ILE A O 1
ATOM 711 N N . LYS A 1 88 ? 9.408 0.955 -6.094 1.00 96.88 88 LYS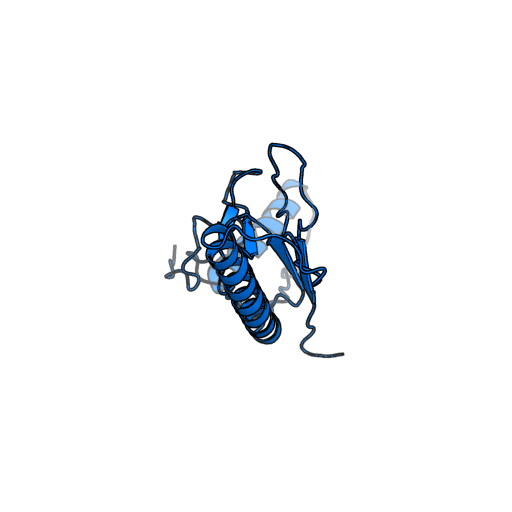 A N 1
ATOM 712 C CA . LYS A 1 88 ? 10.530 0.006 -6.023 1.00 96.88 88 LYS A CA 1
ATOM 713 C C . LYS A 1 88 ? 10.400 -0.950 -4.837 1.00 96.88 88 LYS A C 1
ATOM 715 O O . LYS A 1 88 ? 10.851 -2.082 -4.920 1.00 96.88 88 LYS A O 1
ATOM 720 N N . ARG A 1 89 ? 9.752 -0.505 -3.756 1.00 97.62 89 ARG A N 1
ATOM 721 C CA . ARG A 1 89 ? 9.531 -1.274 -2.526 1.00 97.62 89 ARG A CA 1
ATOM 722 C C . ARG A 1 89 ? 8.271 -0.794 -1.811 1.00 97.62 89 ARG A C 1
ATOM 724 O O . ARG A 1 89 ? 7.950 0.393 -1.850 1.00 97.62 89 ARG A O 1
ATOM 731 N N . CYS A 1 90 ? 7.548 -1.697 -1.156 1.00 97.88 90 CYS A N 1
ATOM 732 C CA . CYS A 1 90 ? 6.383 -1.354 -0.348 1.00 97.88 90 CYS A CA 1
ATOM 733 C C . CYS A 1 90 ? 6.514 -1.951 1.058 1.00 97.88 90 CYS A C 1
ATOM 735 O O . CYS A 1 90 ? 6.407 -3.160 1.217 1.00 97.88 90 CYS A O 1
ATOM 737 N N . GLU A 1 91 ? 6.675 -1.106 2.080 1.00 97.38 91 GLU A N 1
ATOM 738 C CA . GLU A 1 91 ? 6.947 -1.550 3.465 1.00 97.38 91 GLU A CA 1
ATOM 739 C C . GLU A 1 91 ? 5.790 -2.309 4.130 1.00 97.38 91 GLU A C 1
ATOM 741 O O . GLU A 1 91 ? 5.965 -2.976 5.140 1.00 97.38 91 GLU A O 1
ATOM 746 N N . ILE A 1 92 ? 4.574 -2.217 3.592 1.00 96.81 92 ILE A N 1
ATOM 747 C CA . ILE A 1 92 ? 3.444 -3.024 4.080 1.00 96.81 92 ILE A CA 1
ATOM 748 C C . ILE A 1 92 ? 3.338 -4.373 3.363 1.00 96.81 92 ILE A C 1
ATOM 750 O O . ILE A 1 92 ? 2.503 -5.191 3.730 1.00 96.81 92 ILE A O 1
ATOM 754 N N . SER A 1 93 ? 4.135 -4.591 2.320 1.00 96.81 93 SER A N 1
ATOM 755 C CA . SER A 1 93 ? 4.214 -5.840 1.573 1.00 96.81 93 SER A CA 1
ATOM 756 C C . SER A 1 93 ? 5.347 -6.685 2.116 1.00 96.81 93 SER A C 1
ATOM 758 O O . SER A 1 93 ? 6.402 -6.143 2.421 1.00 96.81 93 SER A O 1
ATOM 760 N N . ASN A 1 94 ? 5.151 -7.997 2.215 1.00 95.88 94 ASN A N 1
ATOM 761 C CA . ASN A 1 94 ? 6.217 -8.860 2.710 1.00 95.88 94 ASN A CA 1
ATOM 762 C C . ASN A 1 94 ? 7.461 -8.861 1.807 1.00 95.88 94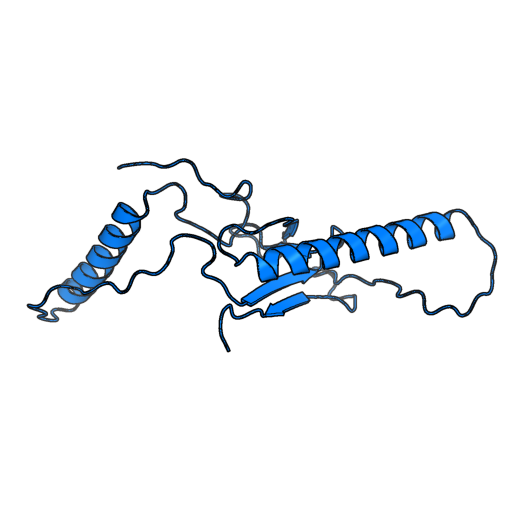 ASN A C 1
ATOM 764 O O . ASN A 1 94 ? 7.419 -8.486 0.628 1.00 95.88 94 ASN A O 1
ATOM 768 N N . GLU A 1 95 ? 8.573 -9.329 2.372 1.00 96.06 95 GLU A N 1
ATOM 769 C CA . GLU A 1 95 ? 9.875 -9.318 1.703 1.00 96.06 95 GLU A CA 1
ATOM 770 C C . GLU A 1 95 ? 9.904 -10.182 0.443 1.00 96.06 95 GLU A C 1
ATOM 772 O O . GLU A 1 95 ? 10.546 -9.813 -0.536 1.00 96.06 95 GLU A O 1
ATOM 777 N N . LYS A 1 96 ? 9.147 -11.287 0.402 1.00 96.56 96 LYS A N 1
ATOM 778 C CA . LYS A 1 96 ? 9.065 -12.135 -0.794 1.00 96.56 96 LYS A CA 1
ATOM 779 C C . LYS A 1 96 ? 8.441 -11.388 -1.976 1.00 96.56 96 LYS A C 1
ATOM 781 O O . LYS A 1 96 ? 8.929 -11.504 -3.095 1.00 96.56 96 LYS A O 1
ATOM 786 N N . ILE A 1 97 ? 7.404 -10.580 -1.743 1.00 97.12 97 ILE A N 1
ATOM 787 C CA . ILE A 1 97 ? 6.842 -9.708 -2.784 1.00 97.12 97 ILE A CA 1
ATOM 788 C C . ILE A 1 97 ? 7.831 -8.615 -3.175 1.00 97.12 97 ILE A C 1
ATOM 790 O O . ILE A 1 97 ? 7.951 -8.337 -4.363 1.00 97.12 97 ILE A O 1
ATOM 794 N N . ASN A 1 98 ? 8.529 -7.996 -2.217 1.00 97.75 98 ASN A N 1
ATOM 795 C CA . ASN A 1 98 ? 9.519 -6.964 -2.537 1.00 97.75 98 ASN A CA 1
ATOM 796 C C . ASN A 1 98 ? 10.685 -7.539 -3.365 1.00 97.75 98 ASN A C 1
ATOM 798 O O . ASN A 1 98 ? 11.112 -6.897 -4.317 1.00 97.75 98 ASN A O 1
ATOM 802 N N . SER A 1 99 ? 11.130 -8.768 -3.082 1.00 97.62 99 SER A N 1
ATOM 803 C CA . SER A 1 99 ? 12.123 -9.486 -3.893 1.00 97.62 99 SER A CA 1
ATOM 804 C C . SER A 1 99 ? 11.630 -9.715 -5.323 1.00 97.62 99 SER A C 1
ATOM 806 O O . SER A 1 99 ? 12.303 -9.338 -6.276 1.00 97.62 99 SER A O 1
ATOM 808 N N . LEU A 1 100 ? 10.419 -10.259 -5.482 1.00 97.56 100 LEU A N 1
ATOM 809 C CA . LEU A 1 100 ? 9.832 -10.500 -6.805 1.00 97.56 100 LEU A CA 1
ATOM 810 C C . LEU A 1 100 ? 9.575 -9.193 -7.571 1.00 97.56 100 LEU A C 1
ATOM 812 O O . LEU A 1 100 ? 9.699 -9.149 -8.790 1.00 97.56 100 LEU A O 1
ATOM 816 N N . LEU A 1 101 ? 9.228 -8.109 -6.873 1.00 97.50 101 LEU A N 1
ATOM 817 C CA . LEU A 1 101 ? 9.084 -6.787 -7.479 1.00 97.50 101 LEU A CA 1
ATOM 818 C C . LEU A 1 101 ? 10.422 -6.282 -8.040 1.00 97.50 101 LEU A C 1
ATOM 820 O O . LEU A 1 101 ? 10.423 -5.696 -9.121 1.00 97.50 101 LEU A O 1
ATOM 824 N N . THR A 1 102 ? 11.539 -6.523 -7.347 1.00 98.06 102 THR A N 1
ATOM 825 C CA . THR A 1 102 ? 12.886 -6.218 -7.856 1.00 98.06 102 THR A CA 1
ATOM 826 C C . THR A 1 102 ? 13.171 -6.984 -9.146 1.00 98.06 102 THR A C 1
ATOM 828 O O . THR A 1 102 ? 13.543 -6.362 -10.134 1.00 98.06 102 THR A O 1
ATOM 831 N N . GLU A 1 103 ? 12.884 -8.288 -9.196 1.00 97.38 103 GLU A N 1
ATOM 832 C CA . GLU A 1 103 ? 13.064 -9.095 -10.416 1.00 97.38 103 GLU A CA 1
ATOM 833 C C . GLU A 1 103 ? 12.232 -8.561 -11.597 1.00 97.38 103 GLU A C 1
ATOM 835 O O . GLU A 1 103 ? 12.712 -8.474 -12.728 1.00 97.38 103 GLU A O 1
ATOM 840 N N . VAL A 1 104 ? 10.989 -8.136 -11.338 1.00 95.25 104 VAL A N 1
ATOM 841 C CA . VAL A 1 104 ? 10.128 -7.507 -12.356 1.00 95.25 104 VAL A CA 1
ATOM 842 C C . VAL A 1 104 ? 10.722 -6.183 -12.846 1.00 95.25 104 VAL A C 1
ATOM 844 O O . VAL A 1 104 ? 10.620 -5.867 -14.033 1.00 95.25 104 VAL A O 1
ATOM 847 N N . TRP A 1 105 ? 11.330 -5.397 -11.957 1.00 95.62 105 TRP A N 1
ATOM 848 C CA . TRP A 1 105 ? 12.013 -4.160 -12.329 1.00 95.62 105 TRP A CA 1
ATOM 849 C C . TRP A 1 105 ? 13.255 -4.411 -13.176 1.00 95.62 105 TRP A C 1
ATOM 851 O O . TRP A 1 105 ? 13.421 -3.736 -14.190 1.00 95.62 105 TRP A O 1
ATOM 861 N N . ASP A 1 106 ? 14.088 -5.375 -12.793 1.00 95.44 106 ASP A N 1
ATOM 862 C CA . ASP A 1 106 ? 15.299 -5.733 -13.533 1.00 95.44 106 ASP A CA 1
ATOM 863 C C . ASP A 1 106 ? 14.950 -6.199 -14.950 1.00 95.44 106 ASP A C 1
ATOM 865 O O . ASP A 1 106 ? 15.542 -5.738 -15.930 1.00 95.44 106 ASP A O 1
ATOM 869 N N . TRP A 1 107 ? 13.915 -7.036 -15.074 1.00 92.44 107 TRP A N 1
ATOM 870 C CA . TRP A 1 107 ? 13.364 -7.431 -16.367 1.00 92.44 107 TRP A CA 1
ATOM 871 C C . TRP A 1 107 ? 12.877 -6.224 -17.183 1.00 92.44 107 TRP A C 1
ATOM 873 O O . TRP A 1 107 ? 13.235 -6.084 -18.353 1.00 92.44 107 TRP A O 1
ATOM 883 N N . PHE A 1 108 ? 12.094 -5.326 -16.577 1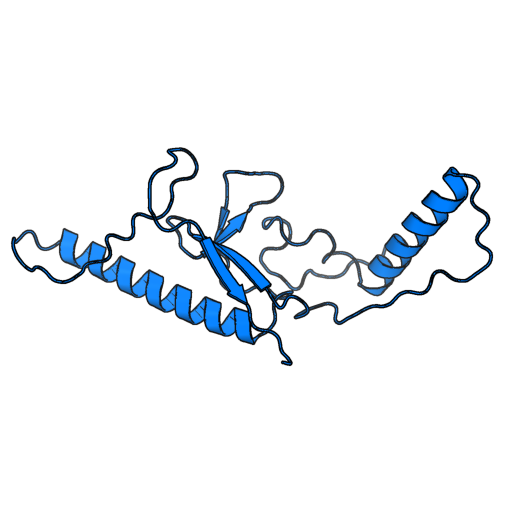.00 89.81 108 PHE A N 1
ATOM 884 C CA . PHE A 1 108 ? 11.545 -4.161 -17.273 1.00 89.81 108 PHE A CA 1
ATOM 885 C C . PHE A 1 108 ? 12.636 -3.229 -17.822 1.00 89.81 108 PHE A C 1
ATOM 887 O O . PHE A 1 108 ? 12.558 -2.801 -18.975 1.00 89.81 108 PHE A O 1
ATOM 894 N N . GLU A 1 109 ? 13.663 -2.926 -17.026 1.00 89.88 109 GLU A N 1
ATOM 895 C CA . GLU A 1 109 ? 14.764 -2.061 -17.464 1.00 89.88 109 GLU A CA 1
ATOM 896 C C . GLU A 1 109 ? 15.612 -2.731 -18.557 1.00 89.88 109 GLU A C 1
ATOM 898 O O . GLU A 1 109 ? 16.020 -2.069 -19.515 1.00 89.88 109 GLU A O 1
ATOM 903 N N . ALA A 1 110 ? 15.827 -4.049 -18.478 1.00 88.44 110 ALA A N 1
ATOM 904 C CA . ALA A 1 110 ? 16.517 -4.798 -19.526 1.00 88.44 110 ALA A CA 1
ATOM 905 C C . ALA A 1 110 ? 15.772 -4.732 -20.873 1.00 88.44 110 ALA A C 1
ATOM 907 O O . ALA A 1 110 ? 16.393 -4.458 -21.902 1.00 88.44 110 ALA A O 1
ATOM 908 N N . GLU A 1 111 ? 14.449 -4.922 -20.884 1.00 83.56 111 GLU A N 1
ATOM 909 C CA . GLU A 1 111 ? 13.636 -4.832 -22.108 1.00 83.56 111 GLU A CA 1
ATOM 910 C C . GLU A 1 111 ? 13.586 -3.409 -22.684 1.00 83.56 111 GLU A C 1
ATOM 912 O O . GLU A 1 111 ? 13.685 -3.199 -23.900 1.00 83.56 111 GLU A O 1
ATOM 917 N N . LYS A 1 112 ? 13.512 -2.400 -21.813 1.00 79.19 112 LYS A N 1
ATOM 918 C CA . LYS A 1 112 ? 13.555 -0.992 -22.221 1.00 79.19 112 LYS A CA 1
ATOM 919 C C . LYS A 1 112 ? 14.880 -0.633 -22.901 1.00 79.19 112 LYS A C 1
ATOM 921 O O . LYS A 1 112 ? 14.885 0.088 -23.900 1.00 79.19 112 LYS A O 1
ATOM 926 N N . ASN A 1 113 ? 15.996 -1.162 -22.403 1.00 79.81 113 ASN A N 1
ATOM 927 C CA . ASN A 1 113 ? 17.319 -0.926 -22.979 1.00 79.81 113 ASN A CA 1
ATOM 928 C C . ASN A 1 113 ? 17.501 -1.593 -24.351 1.00 79.81 113 ASN A C 1
ATOM 930 O O . ASN A 1 113 ? 18.101 -0.978 -25.232 1.00 79.81 113 ASN A O 1
ATOM 934 N N . LYS A 1 114 ? 16.937 -2.790 -24.569 1.00 75.00 114 LYS A N 1
ATOM 935 C CA . LYS A 1 114 ? 16.917 -3.446 -25.892 1.00 75.00 114 LYS A CA 1
ATOM 936 C C . LYS A 1 114 ? 16.169 -2.599 -26.923 1.00 75.00 114 LYS A C 1
ATOM 938 O O . LYS A 1 114 ? 16.714 -2.282 -27.973 1.00 75.00 114 LYS A O 1
ATOM 943 N N . THR A 1 115 ? 14.977 -2.122 -26.559 1.00 63.91 115 THR A N 1
ATOM 944 C CA . THR A 1 115 ? 14.137 -1.283 -27.433 1.00 63.91 115 THR A CA 1
ATOM 945 C C . THR A 1 115 ? 14.857 0.003 -27.869 1.00 63.91 115 THR A C 1
ATOM 947 O O . THR A 1 115 ? 14.772 0.410 -29.027 1.00 63.91 115 THR A O 1
ATOM 950 N N . ASN A 1 116 ? 15.610 0.636 -26.960 1.00 59.16 116 ASN A N 1
ATOM 951 C CA . ASN A 1 116 ? 16.390 1.839 -27.272 1.00 59.16 116 ASN A CA 1
ATOM 952 C C . ASN A 1 116 ? 17.619 1.550 -28.155 1.00 59.16 116 ASN A C 1
ATOM 954 O O . ASN A 1 116 ? 17.996 2.397 -28.964 1.00 59.16 116 ASN A O 1
ATOM 958 N N . ALA A 1 117 ? 18.245 0.378 -28.006 1.00 58.19 117 ALA A N 1
ATOM 959 C CA . ALA A 1 117 ? 19.385 -0.039 -28.822 1.00 58.19 117 ALA A CA 1
ATOM 960 C C . ALA A 1 117 ? 18.973 -0.405 -30.260 1.00 58.19 117 ALA A C 1
ATOM 962 O O . ALA A 1 117 ? 19.698 -0.087 -31.204 1.00 58.19 117 ALA A O 1
ATOM 963 N N . ASP A 1 118 ? 17.794 -1.005 -30.435 1.00 51.97 118 ASP A N 1
ATOM 964 C CA . ASP A 1 118 ? 17.249 -1.355 -31.751 1.00 51.97 118 ASP A CA 1
ATOM 965 C C . ASP A 1 118 ? 16.751 -0.112 -32.510 1.00 51.97 118 ASP A C 1
ATOM 967 O O . ASP A 1 118 ? 16.946 -0.000 -33.719 1.00 51.97 118 ASP A O 1
ATOM 971 N N . ALA A 1 119 ? 16.225 0.901 -31.807 1.00 52.59 119 ALA A N 1
ATOM 972 C CA . ALA A 1 119 ? 15.860 2.188 -32.410 1.00 52.59 119 ALA A CA 1
ATOM 973 C C . ALA A 1 119 ? 17.062 2.958 -33.000 1.00 52.59 119 ALA A C 1
ATOM 975 O O . ALA A 1 119 ? 16.881 3.800 -33.880 1.00 52.59 119 ALA A O 1
ATOM 976 N N . SER A 1 120 ? 18.292 2.673 -32.548 1.00 49.31 120 SER A N 1
ATOM 977 C CA . SER A 1 120 ? 19.519 3.253 -33.114 1.00 49.31 120 SER A CA 1
ATOM 978 C C . SER A 1 120 ? 20.106 2.431 -34.270 1.00 49.31 120 SER A C 1
ATOM 980 O O . SER A 1 120 ? 21.089 2.859 -34.878 1.00 49.31 120 SER A O 1
ATOM 982 N N . LYS A 1 121 ? 19.550 1.253 -34.572 1.00 47.31 121 LYS A N 1
ATOM 983 C CA . LYS A 1 121 ? 20.001 0.356 -35.639 1.00 47.31 121 LYS A CA 1
ATOM 984 C C . LYS A 1 121 ? 18.824 0.042 -36.559 1.00 47.31 121 LYS A C 1
ATOM 986 O O . LYS A 1 121 ? 18.239 -1.032 -36.504 1.00 47.31 121 LYS A O 1
ATOM 991 N N . ASN A 1 122 ? 18.511 0.971 -37.462 1.00 44.75 122 ASN A N 1
ATOM 992 C CA . ASN A 1 122 ? 17.708 0.646 -38.639 1.00 44.75 122 ASN A CA 1
ATOM 993 C C . ASN A 1 122 ? 18.465 -0.394 -39.475 1.00 44.75 122 ASN A C 1
ATOM 995 O O . ASN A 1 122 ? 19.315 -0.019 -40.277 1.00 44.75 122 ASN A O 1
ATOM 999 N N . ASN A 1 123 ? 18.174 -1.678 -39.288 1.00 40.62 123 ASN A N 1
ATOM 1000 C CA . ASN A 1 123 ? 18.257 -2.677 -40.343 1.00 40.62 123 ASN A CA 1
ATOM 1001 C C . ASN A 1 123 ? 17.308 -3.834 -40.042 1.00 40.62 123 ASN A C 1
ATOM 1003 O O . ASN A 1 123 ? 17.187 -4.309 -38.918 1.00 40.62 123 ASN A O 1
ATOM 1007 N N . ALA A 1 124 ? 16.590 -4.200 -41.095 1.00 48.47 124 ALA A N 1
ATOM 1008 C CA . ALA A 1 124 ? 15.507 -5.154 -41.111 1.00 48.47 124 ALA A CA 1
ATOM 1009 C C . ALA A 1 124 ? 15.943 -6.581 -40.751 1.00 48.47 124 ALA A C 1
ATOM 1011 O O . ALA A 1 124 ? 17.090 -6.964 -40.964 1.00 48.47 124 ALA A O 1
ATOM 1012 N N . ALA A 1 125 ? 14.926 -7.353 -40.362 1.00 46.34 125 ALA A N 1
ATOM 1013 C CA . ALA A 1 125 ? 14.885 -8.809 -40.283 1.00 46.34 125 ALA A CA 1
ATOM 1014 C C . ALA A 1 125 ? 15.686 -9.440 -39.139 1.00 46.34 125 ALA A C 1
ATOM 1016 O O . ALA A 1 125 ? 16.806 -9.881 -39.331 1.00 46.34 125 ALA A O 1
ATOM 1017 N N . ASP A 1 126 ? 15.028 -9.602 -37.989 1.00 38.69 126 ASP A N 1
ATOM 1018 C CA . ASP A 1 126 ? 15.171 -10.830 -37.211 1.00 38.69 126 ASP A CA 1
ATOM 1019 C C . ASP A 1 126 ? 13.877 -11.115 -36.443 1.00 38.69 126 ASP A C 1
ATOM 1021 O O . ASP A 1 126 ? 13.401 -10.314 -35.640 1.00 38.69 126 ASP A O 1
ATOM 1025 N N . ASN A 1 127 ? 13.293 -12.286 -36.710 1.00 42.88 127 ASN A N 1
ATOM 1026 C CA . ASN A 1 127 ? 12.069 -12.804 -36.092 1.00 42.88 127 ASN A CA 1
ATOM 1027 C C . ASN A 1 127 ? 12.321 -13.311 -34.663 1.00 42.88 127 ASN A C 1
ATOM 1029 O O . ASN A 1 127 ? 11.818 -14.366 -34.271 1.00 42.88 127 ASN A O 1
ATOM 1033 N N . ASN A 1 128 ? 13.114 -12.586 -33.878 1.00 39.41 128 ASN A N 1
ATOM 1034 C CA . ASN A 1 128 ? 13.201 -12.844 -32.454 1.00 39.41 128 ASN A CA 1
ATOM 1035 C C . ASN A 1 128 ? 12.010 -12.179 -31.780 1.00 39.41 128 ASN A C 1
ATOM 1037 O O . ASN A 1 128 ? 11.645 -11.056 -32.112 1.00 39.41 128 ASN A O 1
ATOM 1041 N N . HIS A 1 129 ? 11.398 -12.919 -30.864 1.00 40.22 129 HIS A N 1
ATOM 1042 C CA . HIS A 1 129 ? 10.193 -12.591 -30.112 1.00 40.22 129 HIS A CA 1
ATOM 1043 C C . HIS A 1 129 ? 10.426 -11.352 -29.223 1.00 40.22 129 HIS A C 1
ATOM 1045 O O . HIS A 1 129 ? 10.493 -11.444 -28.000 1.00 40.22 129 HIS A O 1
ATOM 1051 N N . SER A 1 130 ? 10.621 -10.184 -29.835 1.00 41.03 130 SER A N 1
ATOM 1052 C CA . SER A 1 130 ? 10.679 -8.901 -29.163 1.00 41.03 130 SER A CA 1
ATOM 1053 C C . SER A 1 130 ? 9.286 -8.675 -28.608 1.00 41.03 130 SER A C 1
ATOM 1055 O O . SER A 1 130 ? 8.322 -8.429 -29.335 1.00 41.03 130 SER A O 1
ATOM 1057 N N . ILE A 1 131 ? 9.150 -8.842 -27.293 1.00 47.03 131 ILE A N 1
ATOM 1058 C CA . ILE A 1 131 ? 7.970 -8.377 -26.584 1.00 47.03 131 ILE A CA 1
ATOM 1059 C C . ILE A 1 131 ? 7.989 -6.868 -26.790 1.00 47.03 131 ILE A C 1
ATOM 1061 O O . ILE A 1 131 ? 8.661 -6.136 -26.069 1.00 47.03 131 ILE A O 1
ATOM 1065 N N . ASN A 1 132 ? 7.280 -6.399 -27.815 1.00 53.34 132 ASN A N 1
ATOM 1066 C CA . ASN A 1 132 ? 6.915 -5.005 -27.924 1.00 53.34 132 ASN A CA 1
ATOM 1067 C C . ASN A 1 132 ? 6.012 -4.768 -26.717 1.00 53.34 132 ASN A C 1
ATOM 1069 O O . ASN A 1 132 ? 4.830 -5.121 -26.732 1.00 53.34 132 ASN A O 1
ATOM 1073 N N . LEU A 1 133 ? 6.627 -4.340 -25.612 1.00 59.12 133 LEU A N 1
ATOM 1074 C CA . LEU A 1 133 ? 6.006 -4.093 -24.322 1.00 59.12 133 LEU A CA 1
ATOM 1075 C C . LEU A 1 133 ? 5.072 -2.901 -24.516 1.00 59.12 133 LEU A C 1
ATOM 1077 O O . LEU A 1 133 ? 5.356 -1.770 -24.127 1.00 59.12 133 LEU A O 1
ATOM 1081 N N . ALA A 1 134 ? 3.938 -3.153 -25.164 1.00 64.75 134 ALA A N 1
ATOM 1082 C CA . ALA A 1 134 ? 2.841 -2.224 -25.279 1.00 64.75 134 ALA A CA 1
ATOM 1083 C C . ALA A 1 134 ? 2.242 -2.114 -23.875 1.00 64.75 134 ALA A C 1
ATOM 1085 O O . ALA A 1 134 ? 1.268 -2.783 -23.530 1.00 64.75 134 ALA A O 1
ATOM 1086 N N . THR A 1 135 ? 2.914 -1.354 -23.015 1.00 63.38 135 THR A N 1
ATOM 1087 C CA . THR A 1 135 ? 2.440 -1.033 -21.672 1.00 63.38 135 THR A CA 1
ATOM 1088 C C . THR A 1 135 ? 1.077 -0.357 -21.787 1.00 63.38 135 THR A C 1
ATOM 1090 O O . THR A 1 135 ? 0.791 0.347 -22.759 1.00 63.38 135 THR A O 1
ATOM 1093 N N . PHE A 1 136 ? 0.191 -0.644 -20.837 1.00 71.12 136 PHE A N 1
ATOM 1094 C CA . PHE A 1 136 ? -1.188 -0.191 -20.924 1.00 71.12 136 PHE A CA 1
ATOM 1095 C C . PHE A 1 136 ? -1.301 1.323 -20.680 1.00 71.12 136 PHE A C 1
ATOM 1097 O O . PHE A 1 136 ? -1.023 1.819 -19.585 1.00 71.12 136 PHE A O 1
ATOM 1104 N N . ASP A 1 137 ? -1.787 2.060 -21.678 1.00 72.69 137 ASP A N 1
ATOM 1105 C CA . ASP A 1 137 ? -2.182 3.461 -21.552 1.00 72.69 137 ASP A CA 1
ATOM 1106 C C . ASP A 1 137 ? -3.611 3.544 -21.008 1.00 72.69 137 ASP A C 1
ATOM 1108 O O . ASP A 1 137 ? -4.581 3.252 -21.709 1.00 72.69 137 ASP A O 1
ATOM 1112 N N . ILE A 1 138 ? -3.764 3.989 -19.759 1.00 71.56 138 ILE A N 1
ATOM 1113 C CA . ILE A 1 138 ? -5.084 4.117 -19.128 1.00 71.56 138 ILE A CA 1
ATOM 1114 C C . ILE A 1 138 ? -5.979 5.188 -19.764 1.00 71.56 138 ILE A C 1
ATOM 1116 O O . ILE A 1 138 ? -7.195 5.108 -19.623 1.00 71.56 138 ILE A O 1
ATOM 1120 N N . ASN A 1 139 ? -5.410 6.193 -20.434 1.00 75.00 139 ASN A N 1
ATOM 1121 C CA . ASN A 1 139 ? -6.195 7.263 -21.050 1.00 75.00 139 ASN A CA 1
ATOM 1122 C C . ASN A 1 139 ? -6.654 6.873 -22.459 1.00 75.00 139 ASN A C 1
ATOM 1124 O O . ASN A 1 139 ? -7.720 7.303 -22.888 1.00 75.00 139 ASN A O 1
ATOM 1128 N N . LYS A 1 140 ? -5.859 6.059 -23.167 1.00 76.31 140 LYS A N 1
ATOM 1129 C CA . LYS A 1 140 ? -6.176 5.578 -24.522 1.00 76.31 140 LYS A CA 1
ATOM 1130 C C . LYS A 1 140 ? -6.810 4.188 -24.551 1.00 76.31 140 LYS A C 1
ATOM 1132 O O . LYS A 1 140 ? -7.342 3.801 -25.582 1.00 76.31 140 LYS A O 1
ATOM 1137 N N . PHE A 1 141 ? -6.757 3.448 -23.443 1.00 70.38 141 PHE A N 1
ATOM 1138 C CA . PHE A 1 141 ? -7.171 2.044 -23.348 1.00 70.38 141 PHE A CA 1
ATOM 1139 C C . PHE A 1 141 ? -6.452 1.127 -24.352 1.00 70.38 141 PHE A C 1
ATOM 1141 O O . PHE A 1 141 ? -7.024 0.164 -24.855 1.00 70.38 141 PHE A O 1
ATOM 1148 N N . THR A 1 142 ? -5.180 1.414 -24.628 1.00 72.38 142 THR A N 1
ATOM 1149 C CA . THR A 1 142 ? -4.335 0.657 -25.563 1.00 72.38 142 THR A CA 1
ATOM 1150 C C . THR A 1 142 ? -3.176 -0.008 -24.832 1.00 72.38 142 THR A C 1
ATOM 1152 O O . THR A 1 142 ? -2.702 0.526 -23.834 1.00 72.38 142 THR A O 1
ATOM 1155 N N . GLY A 1 143 ? -2.672 -1.125 -25.353 1.00 71.75 143 GLY A N 1
ATOM 1156 C CA . GLY A 1 143 ? -1.576 -1.892 -24.753 1.00 71.75 143 GLY A CA 1
ATOM 1157 C C . GLY A 1 143 ? -2.052 -3.168 -24.056 1.00 71.75 143 GLY A C 1
ATOM 1158 O O . GLY A 1 143 ? -3.235 -3.336 -23.767 1.00 71.75 143 GLY A O 1
ATOM 1159 N N . CYS A 1 144 ? -1.120 -4.085 -23.817 1.00 76.81 144 CYS A N 1
ATOM 1160 C CA . CYS A 1 144 ? -1.390 -5.454 -23.384 1.00 76.81 144 CYS A CA 1
ATOM 1161 C C . CYS A 1 144 ? -1.065 -5.678 -21.901 1.00 76.81 144 CYS A C 1
ATOM 1163 O O . CYS A 1 144 ? -1.799 -6.382 -21.208 1.00 76.81 144 CYS A O 1
ATOM 1165 N N . LEU A 1 145 ? 0.010 -5.068 -21.385 1.00 81.44 145 LEU A N 1
ATOM 1166 C CA . LEU A 1 145 ? 0.442 -5.280 -20.002 1.00 81.44 145 LEU A CA 1
ATOM 1167 C C . LEU A 1 145 ? -0.111 -4.186 -19.086 1.00 81.44 145 LEU A C 1
ATOM 1169 O O . LEU A 1 145 ? 0.362 -3.052 -19.100 1.00 81.44 145 LEU A O 1
ATOM 1173 N N . LYS A 1 146 ? -1.127 -4.542 -18.293 1.00 85.81 146 LYS A N 1
ATOM 1174 C CA . LYS A 1 146 ? -1.847 -3.609 -17.411 1.00 85.81 146 LYS A CA 1
ATOM 1175 C C . LYS A 1 146 ? -1.507 -3.761 -15.934 1.00 85.81 146 LYS A C 1
ATOM 1177 O O . LYS A 1 146 ? -1.429 -2.759 -15.224 1.00 85.81 146 LYS A O 1
ATOM 1182 N N . TYR A 1 147 ? -1.322 -4.994 -15.473 1.00 91.19 147 TYR A N 1
ATOM 1183 C CA . TYR A 1 147 ? -1.021 -5.292 -14.078 1.00 91.19 147 TYR A CA 1
ATOM 1184 C C . TYR A 1 147 ? 0.028 -6.388 -13.959 1.00 91.19 147 TYR A C 1
ATOM 1186 O O . TYR A 1 147 ? 0.037 -7.328 -14.750 1.00 91.19 147 TYR A O 1
ATOM 1194 N N . VAL A 1 148 ? 0.834 -6.297 -12.907 1.00 92.81 148 VAL A N 1
ATOM 1195 C CA . VAL A 1 148 ? 1.625 -7.402 -12.370 1.00 92.81 148 VAL A CA 1
ATOM 1196 C C . VAL A 1 148 ? 1.080 -7.704 -10.983 1.00 92.81 148 VAL A C 1
ATOM 1198 O O . VAL A 1 148 ? 1.125 -6.865 -10.081 1.00 92.81 148 VAL A O 1
ATOM 1201 N N . VAL A 1 149 ? 0.508 -8.895 -10.831 1.00 96.00 149 VAL A N 1
ATOM 1202 C CA . VAL A 1 149 ? -0.062 -9.360 -9.567 1.00 96.00 149 VAL A CA 1
ATOM 1203 C C . VAL A 1 149 ? 0.903 -10.354 -8.948 1.00 96.00 149 VAL A C 1
ATOM 1205 O O . VAL A 1 149 ? 1.154 -11.410 -9.521 1.00 96.00 149 VAL A O 1
ATOM 1208 N N . ILE A 1 150 ? 1.412 -10.029 -7.765 1.00 96.06 150 ILE A N 1
ATOM 1209 C CA . ILE A 1 150 ? 2.330 -10.886 -7.018 1.00 96.06 150 ILE A CA 1
ATOM 1210 C C . ILE A 1 150 ? 1.594 -11.403 -5.788 1.00 96.06 150 ILE A C 1
ATOM 12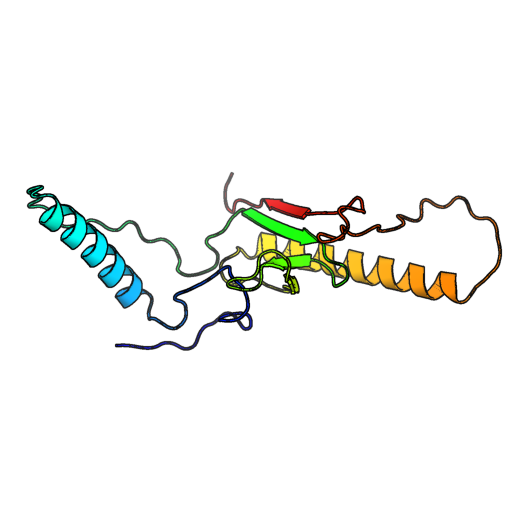12 O O . ILE A 1 150 ? 1.032 -10.625 -5.015 1.00 96.06 150 ILE A O 1
ATOM 1216 N N . ARG A 1 151 ? 1.585 -12.727 -5.616 1.00 95.56 151 ARG A N 1
ATOM 1217 C CA . ARG A 1 151 ? 1.055 -13.409 -4.432 1.00 95.56 151 ARG A CA 1
ATOM 1218 C C . ARG A 1 151 ? 2.142 -14.284 -3.845 1.00 95.56 151 ARG A C 1
ATOM 1220 O O . ARG A 1 151 ? 2.658 -15.168 -4.519 1.00 95.56 151 ARG A O 1
ATOM 1227 N N . ALA A 1 152 ? 2.459 -14.041 -2.588 1.00 92.19 152 ALA A N 1
ATOM 1228 C CA . ALA A 1 152 ? 3.483 -14.770 -1.868 1.00 92.19 152 ALA A CA 1
ATOM 1229 C C . ALA A 1 152 ? 3.053 -14.863 -0.401 1.00 92.19 152 ALA A C 1
ATOM 1231 O O . ALA A 1 152 ? 3.372 -13.971 0.382 1.00 92.19 152 ALA A O 1
ATOM 1232 N N . PRO A 1 153 ? 2.273 -15.888 -0.021 1.00 84.75 153 PRO A N 1
ATOM 1233 C CA . PRO A 1 153 ? 1.999 -16.150 1.384 1.00 84.75 153 PRO A CA 1
ATOM 1234 C C . PRO A 1 153 ? 3.292 -16.585 2.085 1.00 84.75 153 PRO A C 1
ATOM 1236 O O . PRO A 1 153 ? 4.088 -17.328 1.511 1.00 84.75 153 PRO A O 1
ATOM 1239 N N . GLU A 1 154 ? 3.505 -16.104 3.311 1.00 69.31 154 GLU A N 1
ATOM 1240 C CA . GLU A 1 154 ? 4.648 -16.516 4.140 1.00 69.31 154 GLU A CA 1
ATOM 1241 C C . GLU A 1 154 ? 4.480 -17.945 4.681 1.00 69.31 154 GLU A C 1
ATOM 1243 O O . GLU A 1 154 ? 5.478 -18.568 5.012 1.00 69.31 154 GLU A O 1
ATOM 1248 N N . ASN A 1 155 ? 3.255 -18.493 4.666 1.00 57.38 155 ASN A N 1
ATOM 1249 C CA . ASN A 1 155 ? 2.937 -19.882 5.005 1.00 57.38 155 ASN A CA 1
ATOM 1250 C C . ASN A 1 155 ? 1.823 -20.416 4.079 1.00 57.38 155 ASN A C 1
ATOM 1252 O O . ASN A 1 155 ? 0.731 -19.839 4.039 1.00 57.38 155 ASN A O 1
ATOM 1256 N N . LEU A 1 156 ? 2.104 -21.500 3.349 1.00 47.62 156 LEU A N 1
ATOM 1257 C CA . LEU A 1 156 ? 1.126 -22.492 2.885 1.00 47.62 156 LEU A CA 1
ATOM 1258 C C . LEU A 1 156 ? 1.492 -23.817 3.547 1.00 47.62 156 LEU A C 1
ATOM 1260 O O . LEU A 1 156 ? 2.705 -24.126 3.535 1.00 47.62 156 LEU A O 1
#

pLDDT: mean 85.39, std 16.6, range [38.69, 98.06]

Radius of gyration: 21.55 Å; chains: 1; bounding box: 48×36×69 Å

Sequence (156 aa):
MPQTTPLCPYFGECGGCTAQHISYQVQIENKKNVVANALKKNNIEYDKEIQVFAGNEYNYRNRMDFIFSFQGPALRKKDKFNKFVPIKRCEISNEKINSLLTEVWDWFEAEKNKTNADASKNNAADNNHSINLATFDINKFTGCLKYVVIRAPENL